Protein AF-A0A9X8VF37-F1 (afdb_monomer_lite)

Foldseek 3Di:
DDDDPPCPVVPPQPPDDDDPDPVSVVSVQVVQCVVQVHNADAQDFDQFPNDTQGFRGDDDQETEHD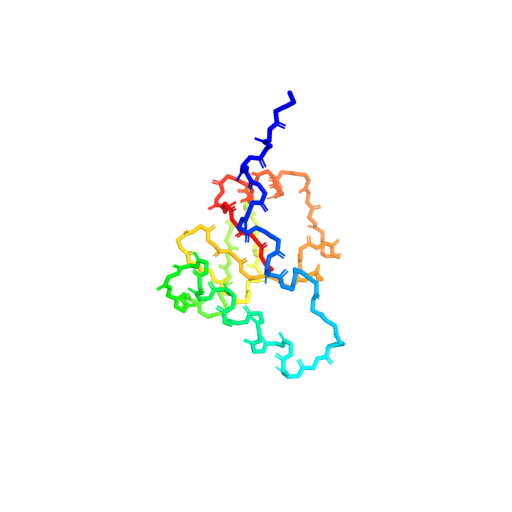PCSVPVPDDDPSSVVSNVVRHVYYD

Structure (mmCIF, N/CA/C/O backbone):
data_AF-A0A9X8VF37-F1
#
_entry.id   AF-A0A9X8VF37-F1
#
loop_
_atom_site.group_PDB
_atom_site.id
_atom_site.type_symbol
_atom_site.label_atom_id
_atom_site.label_alt_id
_atom_site.label_comp_id
_atom_site.label_asym_id
_atom_site.label_entity_id
_atom_site.label_seq_id
_atom_site.pdbx_PDB_ins_code
_atom_site.Cartn_x
_atom_site.Cartn_y
_atom_site.Cartn_z
_atom_site.occupancy
_atom_site.B_iso_or_equiv
_atom_site.auth_seq_id
_atom_site.auth_comp_id
_atom_site.auth_asym_id
_atom_site.auth_atom_id
_atom_site.pdbx_PDB_model_num
ATOM 1 N N . ALA A 1 1 ? -2.810 35.259 11.300 1.00 47.03 1 ALA A N 1
ATOM 2 C CA . ALA A 1 1 ? -2.356 33.869 11.499 1.00 47.03 1 ALA A CA 1
ATOM 3 C C . ALA A 1 1 ? -3.274 32.957 10.694 1.00 47.03 1 ALA A C 1
ATOM 5 O O . ALA A 1 1 ? -4.474 32.973 10.940 1.00 47.03 1 ALA A O 1
ATOM 6 N N . GLY A 1 2 ? -2.754 32.282 9.666 1.00 57.69 2 GLY A N 1
ATOM 7 C CA . GLY A 1 2 ? -3.548 31.394 8.815 1.00 57.69 2 GLY A CA 1
ATOM 8 C C . GLY A 1 2 ? -3.719 30.047 9.500 1.00 57.69 2 GLY A C 1
ATOM 9 O O . GLY A 1 2 ? -2.739 29.340 9.705 1.00 57.69 2 GLY A O 1
ATOM 10 N N . ILE A 1 3 ? -4.945 29.720 9.900 1.00 57.16 3 ILE A N 1
ATOM 11 C CA . ILE A 1 3 ? -5.275 28.373 10.363 1.00 57.16 3 ILE A CA 1
ATOM 12 C C . ILE A 1 3 ? -5.349 27.491 9.115 1.00 57.16 3 ILE A C 1
ATOM 14 O O . ILE A 1 3 ? -6.185 27.725 8.244 1.00 57.16 3 ILE A O 1
ATOM 18 N N . ASP A 1 4 ? -4.448 26.515 9.011 1.00 58.44 4 ASP A N 1
ATOM 19 C CA . ASP A 1 4 ? -4.475 25.510 7.953 1.00 58.44 4 ASP A CA 1
ATOM 20 C C . ASP A 1 4 ? -5.563 24.472 8.266 1.00 58.44 4 ASP A C 1
ATOM 22 O O . ASP A 1 4 ? -5.449 23.653 9.181 1.00 58.44 4 ASP A O 1
ATOM 26 N N . TYR A 1 5 ? -6.661 24.540 7.515 1.00 52.91 5 TYR A N 1
ATOM 27 C CA . TYR A 1 5 ? -7.809 23.645 7.656 1.00 52.91 5 TYR A CA 1
ATOM 28 C C . TYR A 1 5 ? -7.607 22.287 6.966 1.00 52.91 5 TYR A C 1
ATOM 30 O O . TYR A 1 5 ? -8.420 21.385 7.175 1.00 52.91 5 TYR A O 1
ATOM 38 N N . ARG A 1 6 ? -6.537 22.095 6.176 1.00 56.84 6 ARG A N 1
ATOM 39 C CA . ARG A 1 6 ? -6.301 20.850 5.418 1.00 56.84 6 ARG A CA 1
ATOM 40 C C . ARG A 1 6 ? -5.929 19.668 6.314 1.00 56.84 6 ARG A C 1
ATOM 42 O O . ARG A 1 6 ? -6.034 18.526 5.879 1.00 56.84 6 ARG A O 1
ATOM 49 N N . LEU A 1 7 ? -5.537 19.925 7.565 1.00 53.09 7 LEU A N 1
ATOM 50 C CA . LEU A 1 7 ? -5.034 18.905 8.489 1.00 53.09 7 LEU A CA 1
ATOM 51 C C . LEU A 1 7 ? -6.080 18.290 9.432 1.00 53.09 7 LEU A C 1
ATOM 53 O O . LEU A 1 7 ? -5.730 17.395 10.201 1.00 53.09 7 LEU A O 1
ATOM 57 N N . ARG A 1 8 ? -7.346 18.733 9.407 1.00 50.44 8 ARG A N 1
ATOM 58 C CA . ARG A 1 8 ? -8.351 18.282 10.395 1.00 50.44 8 ARG A CA 1
ATOM 59 C C . ARG A 1 8 ? -8.828 16.839 10.213 1.00 50.44 8 ARG A C 1
ATOM 61 O O . ARG A 1 8 ? -9.261 16.232 11.184 1.00 50.44 8 ARG A O 1
ATOM 68 N N . THR A 1 9 ? -8.712 16.263 9.018 1.00 48.72 9 THR A N 1
ATOM 69 C CA . THR A 1 9 ? -9.126 14.867 8.779 1.00 48.72 9 THR A CA 1
ATOM 70 C C . THR A 1 9 ? -8.039 13.858 9.170 1.00 48.72 9 THR A C 1
ATOM 72 O O . THR A 1 9 ? -8.353 12.735 9.554 1.00 48.72 9 THR A O 1
ATOM 75 N N . LEU A 1 10 ? -6.762 14.259 9.131 1.00 49.78 10 LEU A N 1
ATOM 76 C CA . LEU A 1 10 ? -5.614 13.396 9.453 1.00 49.78 10 LEU A CA 1
ATOM 77 C C . LEU A 1 10 ? -5.257 13.374 10.946 1.00 49.78 10 LEU A C 1
ATOM 79 O O . LEU A 1 10 ? -4.501 12.511 11.372 1.00 49.78 10 LEU A O 1
ATOM 83 N N . THR A 1 11 ? -5.808 14.278 11.762 1.00 49.47 11 THR A N 1
ATOM 84 C CA . THR A 1 11 ? -5.460 14.375 13.193 1.00 49.47 11 THR A CA 1
ATOM 85 C C . THR A 1 11 ? -6.109 13.298 14.073 1.00 49.47 11 THR A C 1
ATOM 87 O O . THR A 1 11 ? -5.759 13.192 15.243 1.00 49.47 11 THR A O 1
ATOM 90 N N . GLN A 1 12 ? -7.053 12.505 13.549 1.00 50.31 12 GLN A N 1
ATOM 91 C CA . GLN A 1 12 ? -7.795 11.499 14.332 1.00 50.31 12 GLN A CA 1
ATOM 92 C C . GLN A 1 12 ? -7.620 10.054 13.855 1.00 50.31 12 GLN A C 1
ATOM 94 O O . GLN A 1 12 ? -8.118 9.132 14.503 1.00 50.31 12 GLN A O 1
ATOM 99 N N . ALA A 1 13 ? -6.911 9.823 12.752 1.00 54.28 13 ALA A N 1
ATOM 100 C CA . ALA A 1 13 ? -6.520 8.471 12.390 1.00 54.28 13 ALA A CA 1
ATOM 101 C C . ALA A 1 13 ? -5.253 8.128 13.175 1.00 54.28 13 ALA A C 1
ATOM 103 O O . ALA A 1 13 ? -4.296 8.896 13.186 1.00 54.28 13 ALA A O 1
ATOM 104 N N . HIS A 1 14 ? -5.235 6.983 13.846 1.00 60.53 14 HIS A N 1
ATOM 105 C CA . HIS A 1 14 ? -3.990 6.388 14.316 1.00 60.53 14 HIS A CA 1
ATOM 106 C C . HIS A 1 14 ? -3.205 5.958 13.064 1.00 60.53 14 HIS A C 1
ATOM 108 O O . HIS A 1 14 ? -3.288 4.811 12.647 1.00 60.53 14 HIS A O 1
ATOM 114 N N . LEU A 1 15 ? -2.538 6.917 12.404 1.00 70.12 15 LEU A N 1
ATOM 115 C CA . LEU A 1 15 ? -1.900 6.757 11.085 1.00 70.12 15 LEU A CA 1
ATOM 116 C C . LEU A 1 15 ? -0.760 5.736 11.095 1.00 70.12 15 LEU A C 1
ATOM 118 O O . LEU A 1 15 ? -0.347 5.258 10.046 1.00 70.12 15 LEU A O 1
ATOM 122 N N . TYR A 1 16 ? -0.265 5.410 12.283 1.00 79.69 16 TYR A N 1
ATOM 123 C CA . TYR A 1 16 ? 0.710 4.365 12.504 1.00 79.69 16 TYR A CA 1
ATOM 124 C C . TYR A 1 16 ? 0.151 3.391 13.539 1.00 79.69 16 TYR A C 1
ATOM 126 O O . TYR A 1 16 ? -0.093 3.768 14.688 1.00 79.69 16 TYR A O 1
ATOM 134 N N . LEU A 1 17 ? -0.087 2.152 13.115 1.00 86.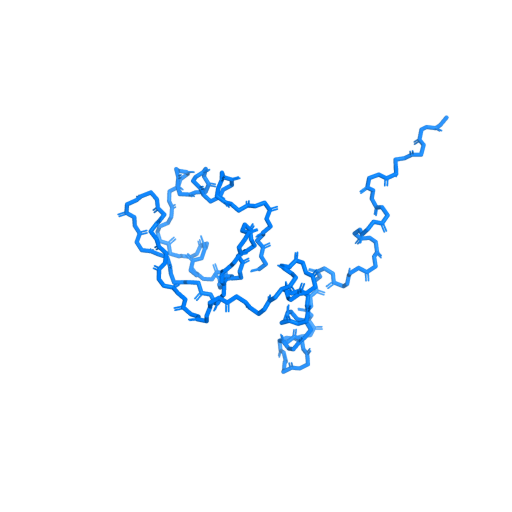38 17 LEU A N 1
ATOM 135 C CA . LEU A 1 17 ? -0.652 1.096 13.946 1.00 86.38 17 LEU A CA 1
ATOM 136 C C . LEU A 1 17 ? 0.459 0.140 14.371 1.00 86.38 17 LEU A C 1
ATOM 138 O O . LEU A 1 17 ? 1.152 -0.446 13.547 1.00 86.38 17 LEU A O 1
ATOM 142 N N . THR A 1 18 ? 0.639 0.009 15.679 1.00 85.44 18 THR A N 1
ATOM 143 C CA . THR A 1 18 ? 1.659 -0.834 16.304 1.00 85.44 18 THR A CA 1
ATOM 144 C C . THR A 1 18 ? 1.135 -1.309 17.662 1.00 85.44 18 THR A C 1
ATOM 146 O O . THR A 1 18 ? 0.393 -0.558 18.304 1.00 85.44 18 THR A O 1
ATOM 149 N N . PRO A 1 19 ? 1.486 -2.519 18.127 1.00 90.25 19 PRO A N 1
ATOM 150 C CA . PRO A 1 19 ? 2.316 -3.538 17.472 1.00 90.25 19 PRO A CA 1
ATOM 151 C C . PRO A 1 19 ? 1.562 -4.324 16.395 1.00 90.25 19 PRO A C 1
ATOM 153 O O . PRO A 1 19 ? 0.332 -4.313 16.361 1.00 90.25 19 PRO A O 1
ATOM 156 N N . LEU A 1 20 ? 2.305 -5.057 15.555 1.00 87.62 20 LEU A N 1
ATOM 157 C CA . LEU A 1 20 ? 1.726 -5.985 14.584 1.00 87.62 20 LEU A CA 1
ATOM 158 C C . LEU A 1 20 ? 0.898 -7.048 15.320 1.00 87.62 20 LEU A C 1
ATOM 160 O O . LEU A 1 20 ? 1.429 -7.920 16.001 1.00 87.62 20 LEU A O 1
ATOM 164 N N . SER A 1 21 ? -0.416 -6.927 15.200 1.00 93.06 21 SER A N 1
ATOM 165 C CA . SER A 1 21 ? -1.407 -7.758 15.879 1.00 93.06 21 SER A CA 1
ATOM 166 C C . SER A 1 21 ? -2.681 -7.844 15.046 1.00 93.06 21 SER A C 1
ATOM 168 O O . SER A 1 21 ? -2.934 -6.982 14.195 1.00 93.06 21 SER A O 1
ATOM 170 N N . ASP A 1 22 ? -3.526 -8.831 15.330 1.00 93.50 22 ASP A N 1
ATOM 171 C CA . ASP A 1 22 ? -4.821 -8.977 14.656 1.00 93.50 22 ASP A CA 1
ATOM 172 C C . ASP A 1 22 ? -5.685 -7.719 14.818 1.00 93.50 22 ASP A C 1
ATOM 174 O O . ASP A 1 22 ? -6.258 -7.225 13.851 1.00 93.50 22 ASP A O 1
ATOM 178 N N . GLN A 1 23 ? -5.661 -7.097 16.001 1.00 92.75 23 GLN A N 1
ATOM 179 C CA . GLN A 1 23 ? -6.382 -5.850 16.262 1.00 92.75 23 GLN A CA 1
ATOM 180 C C . GLN A 1 23 ? -5.934 -4.706 15.336 1.00 92.75 23 GLN A C 1
ATOM 182 O O . GLN A 1 23 ? -6.770 -3.952 14.827 1.00 92.75 23 GLN A O 1
ATOM 187 N N . THR A 1 24 ? -4.624 -4.566 15.100 1.00 92.06 24 THR A N 1
ATOM 188 C CA . THR A 1 24 ? -4.098 -3.559 14.162 1.00 92.06 24 THR A CA 1
ATOM 189 C C . THR A 1 24 ? -4.411 -3.890 12.706 1.00 92.06 24 THR A C 1
ATOM 191 O O . THR A 1 24 ? -4.710 -2.979 11.936 1.00 92.06 24 THR A O 1
ATOM 194 N N . ARG A 1 25 ? -4.427 -5.175 12.333 1.00 90.88 25 ARG A N 1
ATOM 195 C CA . ARG A 1 25 ? -4.804 -5.614 10.984 1.00 90.88 25 ARG A CA 1
ATOM 196 C C . ARG A 1 25 ? -6.269 -5.305 10.691 1.00 90.88 25 ARG A C 1
ATOM 198 O O . ARG A 1 25 ? -6.575 -4.699 9.671 1.00 90.88 25 ARG A O 1
ATOM 205 N N . GLU A 1 26 ? -7.163 -5.598 11.630 1.00 92.25 26 GLU A N 1
ATOM 206 C CA . GLU A 1 26 ? -8.567 -5.211 11.502 1.00 92.25 26 GLU A CA 1
ATOM 207 C C . GLU A 1 26 ? -8.759 -3.688 11.454 1.00 92.25 26 GLU A C 1
ATOM 209 O O . GLU A 1 26 ? -9.668 -3.185 10.794 1.00 92.25 26 GLU A O 1
ATOM 214 N N . ALA A 1 27 ? -7.936 -2.924 12.180 1.00 91.44 27 ALA A N 1
ATOM 215 C CA . ALA A 1 27 ? -7.996 -1.468 12.141 1.00 91.44 27 ALA A CA 1
ATOM 216 C C . ALA A 1 27 ? -7.584 -0.915 10.766 1.00 91.44 27 ALA A C 1
ATOM 218 O O . ALA A 1 27 ? -8.264 -0.014 10.270 1.00 91.44 27 ALA A O 1
ATOM 219 N N . LEU A 1 28 ? -6.552 -1.486 10.130 1.00 91.31 28 LEU A N 1
ATOM 220 C CA . LEU A 1 28 ? -6.186 -1.180 8.742 1.00 91.31 28 LEU A CA 1
ATOM 221 C C . LEU A 1 28 ? -7.315 -1.533 7.774 1.00 91.31 28 LEU A C 1
ATOM 223 O O . LEU A 1 28 ? -7.693 -0.700 6.955 1.00 91.31 28 LEU A O 1
ATOM 227 N N . ASP A 1 29 ? -7.920 -2.711 7.920 1.00 91.69 29 ASP A N 1
ATOM 228 C CA . ASP A 1 29 ? -9.035 -3.139 7.072 1.00 91.69 29 ASP A CA 1
ATOM 229 C C . ASP A 1 29 ? -10.236 -2.195 7.173 1.00 91.69 29 ASP A C 1
ATOM 231 O O . ASP A 1 29 ? -10.807 -1.782 6.160 1.00 91.69 29 ASP A O 1
ATOM 235 N N . ARG A 1 30 ? -10.599 -1.788 8.396 1.00 91.75 30 ARG A N 1
ATOM 236 C CA . ARG A 1 30 ? -11.652 -0.788 8.625 1.00 91.75 30 ARG A CA 1
ATOM 237 C C . ARG A 1 30 ? -11.290 0.561 8.007 1.00 91.75 30 ARG A C 1
ATOM 239 O O . ARG A 1 30 ? -12.163 1.230 7.455 1.00 91.75 30 ARG A O 1
ATOM 246 N N . MET A 1 31 ? -10.025 0.971 8.092 1.00 90.75 31 MET A N 1
ATOM 247 C CA . MET A 1 31 ? -9.546 2.221 7.503 1.00 90.75 31 MET A CA 1
ATOM 248 C C . MET A 1 31 ? -9.589 2.178 5.972 1.00 90.75 31 MET A C 1
ATOM 250 O O . MET A 1 31 ? -10.063 3.140 5.368 1.00 90.75 31 MET A O 1
ATOM 254 N N . PHE A 1 32 ? -9.201 1.058 5.359 1.00 92.75 32 PHE A N 1
ATOM 255 C CA . PHE A 1 32 ? -9.326 0.840 3.920 1.00 92.75 32 PHE A CA 1
ATOM 256 C C . PHE A 1 32 ? -10.776 1.000 3.465 1.00 92.75 32 PHE A C 1
ATOM 258 O O . PHE A 1 32 ? -11.053 1.833 2.607 1.00 92.75 32 PHE A O 1
ATOM 265 N N . VAL A 1 33 ? -11.722 0.288 4.089 1.00 93.25 33 VAL A N 1
ATOM 266 C CA . VAL A 1 33 ? -13.148 0.372 3.718 1.00 93.25 33 VAL A CA 1
ATOM 267 C C . VAL A 1 33 ? -13.693 1.787 3.913 1.00 93.25 33 VAL A C 1
ATOM 269 O O . VAL A 1 33 ? -14.456 2.273 3.082 1.00 93.25 33 VAL A O 1
ATOM 272 N N . LYS A 1 34 ? -13.284 2.481 4.980 1.00 91.06 34 LYS A N 1
ATOM 273 C CA . LYS A 1 34 ? -13.693 3.868 5.231 1.00 91.06 34 LYS A CA 1
ATOM 274 C C . LYS A 1 34 ? -13.178 4.833 4.159 1.00 91.06 34 LYS A C 1
ATOM 276 O O . LYS A 1 34 ? -13.888 5.775 3.821 1.00 91.06 34 LYS A O 1
ATOM 281 N N . LEU A 1 35 ? -11.963 4.622 3.651 1.00 89.56 35 LEU A N 1
ATOM 282 C CA . LEU A 1 35 ? -11.366 5.447 2.597 1.00 89.56 35 LEU A CA 1
ATOM 283 C C . LEU A 1 35 ? -11.928 5.112 1.212 1.00 89.56 35 LEU A C 1
ATOM 285 O O . LEU A 1 35 ? -12.183 6.015 0.424 1.00 89.56 35 LEU A O 1
ATOM 289 N N . ALA A 1 36 ? -12.142 3.829 0.935 1.00 93.00 36 ALA A N 1
ATOM 290 C CA . ALA A 1 36 ? -12.554 3.329 -0.369 1.00 93.00 36 ALA A CA 1
ATOM 291 C C . ALA A 1 36 ? -14.080 3.276 -0.570 1.00 93.00 36 ALA A C 1
ATOM 293 O O . ALA A 1 36 ? -14.558 3.105 -1.687 1.00 93.00 36 ALA A O 1
ATOM 294 N N . GLY A 1 37 ? -14.865 3.361 0.508 1.00 93.12 37 GLY A N 1
ATOM 295 C CA . GLY A 1 37 ? -16.329 3.262 0.493 1.00 93.12 37 GLY A CA 1
ATOM 296 C C . GLY A 1 37 ? -16.885 1.842 0.299 1.00 93.12 37 GLY A C 1
ATOM 297 O O . GLY A 1 37 ? -18.093 1.642 0.415 1.00 93.12 37 GLY A O 1
ATOM 298 N N . LYS A 1 38 ? -16.030 0.848 0.024 1.00 92.94 38 LYS A N 1
ATOM 299 C CA . LYS A 1 38 ? -16.373 -0.573 -0.169 1.00 92.94 38 LYS A CA 1
ATOM 300 C C . LYS A 1 38 ? -15.158 -1.469 0.098 1.00 92.94 38 LYS A C 1
ATOM 302 O O . LYS A 1 38 ? -14.041 -0.980 0.236 1.00 92.94 38 LYS A O 1
ATOM 307 N N . ALA A 1 39 ? -15.380 -2.782 0.167 1.00 90.69 39 ALA A N 1
ATOM 308 C CA . ALA A 1 39 ? -14.332 -3.770 0.452 1.00 90.69 39 ALA A CA 1
ATOM 309 C C . ALA A 1 39 ? -13.250 -3.864 -0.637 1.00 90.69 39 ALA A C 1
ATOM 311 O O . ALA A 1 39 ? -12.095 -4.121 -0.317 1.00 90.69 39 ALA A O 1
ATOM 312 N N . GLY A 1 40 ? -13.616 -3.611 -1.895 1.00 91.94 40 GLY A N 1
ATOM 313 C CA . GLY A 1 40 ? -12.717 -3.753 -3.038 1.00 91.94 40 GLY A CA 1
ATOM 314 C C . GLY A 1 40 ? -12.455 -5.196 -3.456 1.00 91.94 40 GLY A C 1
ATOM 315 O O . GLY A 1 40 ? -13.077 -6.118 -2.935 1.00 91.94 40 GLY A O 1
ATOM 316 N N . GLU A 1 41 ? -11.578 -5.368 -4.445 1.00 94.00 41 GLU A N 1
ATOM 317 C CA . GLU A 1 41 ? -11.120 -6.690 -4.884 1.00 94.00 41 GLU A CA 1
ATOM 318 C C . GLU A 1 41 ? -10.048 -7.217 -3.923 1.00 94.00 41 GLU A C 1
ATOM 320 O O . GLU A 1 41 ? -9.171 -6.453 -3.511 1.00 94.00 41 GLU A O 1
ATOM 325 N N . ASP A 1 42 ? -1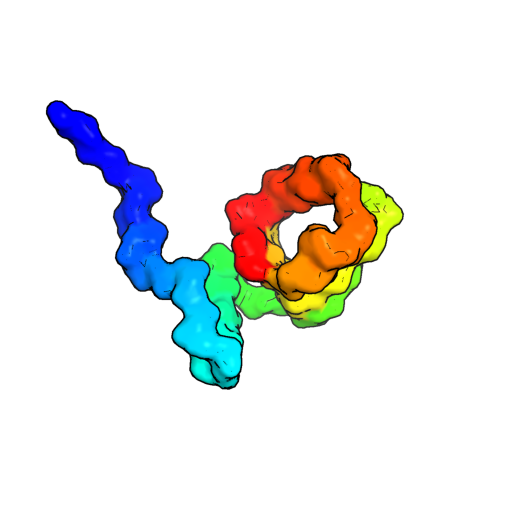0.137 -8.501 -3.562 1.00 95.19 42 ASP A N 1
ATOM 326 C CA . ASP A 1 42 ? -9.223 -9.156 -2.623 1.00 95.19 42 ASP A CA 1
ATOM 327 C C . ASP A 1 42 ? -8.037 -9.791 -3.355 1.00 95.19 42 ASP A C 1
ATOM 329 O O . ASP A 1 42 ? -8.207 -10.500 -4.346 1.00 95.19 42 ASP A O 1
ATOM 333 N N . ALA A 1 43 ? -6.834 -9.499 -2.868 1.00 96.12 43 ALA A N 1
ATOM 334 C CA . ALA A 1 43 ? -5.553 -9.943 -3.404 1.00 96.12 43 ALA A CA 1
ATOM 335 C C . ALA A 1 43 ? -5.358 -9.815 -4.942 1.00 96.12 43 ALA A C 1
ATOM 337 O O . ALA A 1 43 ? -4.823 -10.747 -5.557 1.00 96.12 43 ALA A O 1
ATOM 338 N N . PRO A 1 44 ? -5.725 -8.696 -5.607 1.00 97.38 44 PRO A N 1
ATOM 339 C CA . PRO A 1 44 ? -5.566 -8.595 -7.054 1.00 97.38 44 PRO A CA 1
ATOM 340 C C . PRO A 1 44 ? -4.094 -8.467 -7.465 1.00 97.38 44 PRO A C 1
ATOM 342 O O . PRO A 1 44 ? -3.294 -7.792 -6.808 1.00 97.38 44 PRO A O 1
ATOM 345 N N . VAL A 1 45 ? -3.749 -9.056 -8.613 1.00 97.44 45 VAL A N 1
ATOM 346 C CA . VAL A 1 45 ? -2.472 -8.802 -9.294 1.00 97.44 45 VAL A CA 1
ATOM 347 C C . VAL A 1 45 ? -2.657 -7.635 -10.255 1.00 97.44 45 VAL A C 1
ATOM 349 O O . VAL A 1 45 ? -3.259 -7.764 -11.320 1.00 97.44 45 VAL A O 1
ATOM 352 N N . LEU A 1 46 ? -2.115 -6.484 -9.882 1.00 96.19 46 LEU A N 1
ATOM 353 C CA . LEU A 1 46 ? -2.194 -5.253 -10.658 1.00 96.19 46 LEU A CA 1
ATOM 354 C C . LEU A 1 46 ? -1.058 -5.182 -11.681 1.00 96.19 46 LEU A C 1
ATOM 356 O O . LEU A 1 46 ? 0.035 -5.693 -11.447 1.00 96.19 46 LEU A O 1
ATOM 360 N N . GLN A 1 47 ? -1.289 -4.502 -12.803 1.00 96.38 47 GLN A N 1
ATOM 361 C CA . GLN A 1 47 ? -0.244 -4.177 -13.777 1.00 96.38 47 GLN A CA 1
ATOM 362 C C . GLN A 1 47 ? 0.179 -2.718 -13.611 1.00 96.38 47 GLN A C 1
ATOM 364 O O . GLN A 1 47 ? -0.542 -1.802 -14.002 1.00 96.38 47 GLN A O 1
ATOM 369 N N . ILE A 1 48 ? 1.364 -2.503 -13.046 1.00 96.06 48 ILE A N 1
ATOM 370 C CA . ILE A 1 48 ? 1.947 -1.186 -12.787 1.00 96.06 48 ILE A CA 1
ATOM 371 C C . ILE A 1 48 ? 3.184 -1.044 -13.664 1.00 96.06 48 ILE A C 1
ATOM 373 O O . ILE A 1 48 ? 4.149 -1.780 -13.482 1.00 96.06 48 ILE A O 1
ATOM 377 N N . ASN A 1 49 ? 3.148 -0.124 -14.636 1.00 94.94 49 ASN A N 1
ATOM 378 C CA . ASN A 1 49 ? 4.268 0.128 -15.556 1.00 94.94 49 ASN A CA 1
ATOM 379 C C . ASN A 1 49 ? 4.836 -1.179 -16.167 1.00 94.94 49 ASN A C 1
ATOM 381 O O . ASN A 1 49 ? 6.031 -1.468 -16.114 1.00 94.94 49 ASN A O 1
ATOM 385 N N . HIS A 1 50 ? 3.937 -1.997 -16.727 1.00 93.31 50 HIS A N 1
ATOM 386 C CA . HIS A 1 50 ? 4.243 -3.295 -17.349 1.00 93.31 50 HIS A CA 1
ATOM 387 C C . HIS A 1 50 ? 4.838 -4.353 -16.402 1.00 93.31 50 HIS A C 1
ATOM 389 O O . HIS A 1 50 ? 5.432 -5.328 -16.865 1.00 93.31 50 HIS A O 1
ATOM 395 N N . ARG A 1 51 ? 4.691 -4.176 -15.084 1.00 94.12 51 ARG A N 1
ATOM 396 C CA . ARG A 1 51 ? 5.128 -5.133 -14.065 1.00 94.12 51 ARG A CA 1
ATOM 397 C C . ARG A 1 51 ? 3.959 -5.552 -13.177 1.00 94.12 51 ARG A C 1
ATOM 399 O O . ARG A 1 51 ? 3.139 -4.705 -12.817 1.00 94.12 51 ARG A O 1
ATOM 406 N N . PRO A 1 52 ? 3.900 -6.826 -12.759 1.00 95.94 52 PRO A N 1
ATOM 407 C CA . PRO A 1 52 ? 2.924 -7.256 -11.774 1.00 95.94 52 PRO A CA 1
ATOM 408 C C . PRO A 1 52 ? 3.207 -6.614 -10.406 1.00 95.94 52 PRO A C 1
ATOM 410 O O . PRO A 1 52 ? 4.360 -6.418 -10.001 1.00 95.94 52 PRO A O 1
ATOM 413 N N . LEU A 1 53 ? 2.142 -6.292 -9.683 1.00 96.62 53 LEU A N 1
ATOM 414 C CA . LEU A 1 53 ? 2.166 -5.877 -8.286 1.00 96.62 53 LEU A CA 1
ATOM 415 C C . LEU A 1 53 ? 1.061 -6.628 -7.548 1.00 96.62 53 LEU A C 1
ATOM 417 O O . LEU A 1 53 ? -0.113 -6.488 -7.884 1.00 96.62 53 LEU A O 1
ATOM 421 N N . GLN A 1 54 ? 1.447 -7.434 -6.561 1.00 97.81 54 GLN A N 1
ATOM 422 C CA . GLN A 1 54 ? 0.498 -8.139 -5.709 1.00 97.81 54 GLN A CA 1
ATOM 423 C C . GLN A 1 54 ? -0.058 -7.158 -4.674 1.00 97.81 54 GLN A C 1
ATOM 425 O O . GLN A 1 54 ? 0.655 -6.731 -3.769 1.00 97.81 54 GLN A O 1
ATOM 430 N N . ALA A 1 55 ? -1.323 -6.774 -4.815 1.00 97.25 55 ALA A N 1
ATOM 431 C CA . ALA A 1 55 ? -1.993 -5.953 -3.816 1.00 97.25 55 ALA A CA 1
ATOM 432 C C . ALA A 1 55 ? -2.601 -6.831 -2.719 1.00 97.25 55 ALA A C 1
ATOM 434 O O . ALA A 1 55 ? -2.856 -8.019 -2.928 1.00 97.25 55 ALA A O 1
ATOM 435 N N . ILE A 1 56 ? -2.871 -6.221 -1.566 1.00 96.81 56 ILE A N 1
ATOM 436 C CA . ILE A 1 56 ? -3.747 -6.793 -0.541 1.00 96.81 56 ILE A CA 1
ATOM 437 C C . ILE A 1 56 ? -5.195 -6.547 -0.964 1.00 96.81 56 ILE A C 1
ATOM 439 O O . ILE A 1 56 ? -5.970 -7.488 -1.061 1.00 96.81 56 ILE A O 1
ATOM 443 N N . ARG A 1 57 ? -5.546 -5.291 -1.273 1.00 97.06 57 ARG A N 1
ATOM 444 C CA . ARG A 1 57 ? -6.848 -4.908 -1.841 1.00 97.06 57 ARG A CA 1
ATOM 445 C C . ARG A 1 57 ? -6.713 -3.695 -2.741 1.00 97.06 57 ARG A C 1
ATOM 447 O O . ARG A 1 57 ? -5.846 -2.849 -2.526 1.00 97.06 57 ARG A O 1
ATOM 454 N N . SER A 1 58 ? -7.595 -3.567 -3.725 1.00 97.19 58 SER A N 1
ATOM 455 C CA . SER A 1 58 ? -7.624 -2.385 -4.586 1.00 97.19 58 SER A CA 1
ATOM 456 C C . SER A 1 58 ? -9.034 -2.057 -5.040 1.00 97.19 58 SER A C 1
ATOM 458 O O . SER A 1 58 ? -9.766 -2.950 -5.467 1.00 97.19 58 SER A O 1
ATOM 460 N N . VAL A 1 59 ? -9.426 -0.783 -4.940 1.00 96.94 59 VAL A N 1
ATOM 461 C CA . VAL A 1 59 ? -10.690 -0.296 -5.504 1.00 96.94 59 VAL A CA 1
ATOM 462 C C . VAL A 1 59 ? -10.744 1.228 -5.577 1.00 96.94 59 VAL A C 1
ATOM 464 O O . VAL A 1 59 ? -10.255 1.903 -4.678 1.00 96.94 59 VAL A O 1
ATOM 467 N N . ASP A 1 60 ? -11.349 1.762 -6.642 1.00 93.62 60 ASP A N 1
ATOM 468 C CA . ASP A 1 60 ? -11.669 3.188 -6.832 1.00 93.62 60 ASP A CA 1
ATOM 469 C C . ASP A 1 60 ? -10.530 4.160 -6.453 1.00 93.62 60 ASP A C 1
ATOM 471 O O . ASP A 1 60 ? -10.764 5.192 -5.834 1.00 93.62 60 ASP A O 1
ATOM 475 N N . GLY A 1 61 ? -9.281 3.839 -6.811 1.00 94.44 61 GLY A N 1
ATOM 476 C CA . GLY A 1 61 ? -8.128 4.708 -6.529 1.00 94.44 61 GLY A CA 1
ATOM 477 C C . GLY A 1 61 ? -7.565 4.606 -5.104 1.00 94.44 61 GLY A C 1
ATOM 478 O O . GLY A 1 61 ? -6.663 5.373 -4.754 1.00 94.44 61 GLY A O 1
ATOM 479 N N . VAL A 1 62 ? -8.014 3.622 -4.318 1.00 96.44 62 VAL A N 1
ATOM 480 C CA . VAL A 1 62 ? -7.436 3.222 -3.027 1.00 96.44 62 VAL A CA 1
ATOM 481 C C . VAL A 1 62 ? -6.735 1.867 -3.157 1.00 96.44 62 VAL A C 1
ATOM 483 O O . VAL A 1 62 ? -7.302 0.902 -3.674 1.00 96.44 62 VAL A O 1
ATOM 486 N N . LEU A 1 63 ? -5.493 1.795 -2.685 1.00 97.25 63 LEU A N 1
ATOM 487 C CA . LEU A 1 63 ? -4.650 0.600 -2.705 1.00 97.25 63 LEU A CA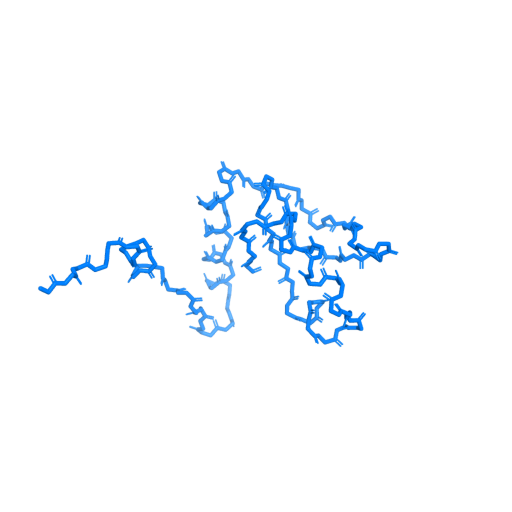 1
ATOM 488 C C . LEU A 1 63 ? -4.235 0.231 -1.281 1.00 97.25 63 LEU A C 1
ATOM 490 O O . LEU A 1 63 ? -3.718 1.082 -0.570 1.00 97.25 63 LEU A O 1
ATOM 494 N N . ALA A 1 64 ? -4.423 -1.027 -0.891 1.00 96.44 64 ALA A N 1
ATOM 495 C CA . ALA A 1 64 ? -3.729 -1.636 0.237 1.00 96.44 64 ALA A CA 1
ATOM 496 C C . ALA A 1 64 ? -2.632 -2.550 -0.313 1.00 96.44 64 ALA A C 1
ATOM 498 O O . ALA A 1 64 ? -2.920 -3.420 -1.145 1.00 96.44 64 ALA A O 1
ATOM 499 N N . VAL A 1 65 ? -1.389 -2.366 0.122 1.00 96.62 65 VAL A N 1
ATOM 500 C CA . VAL A 1 65 ? -0.236 -3.121 -0.392 1.00 96.62 65 VAL A CA 1
ATOM 501 C C . VAL A 1 65 ? 0.773 -3.398 0.714 1.00 96.62 65 VAL A C 1
ATOM 503 O O . VAL A 1 65 ? 0.964 -2.594 1.619 1.00 96.62 65 VAL A O 1
ATOM 506 N N . ASP A 1 66 ? 1.429 -4.553 0.643 1.00 95.25 66 ASP A N 1
ATOM 507 C CA . ASP A 1 66 ? 2.481 -4.887 1.594 1.00 95.25 66 ASP A CA 1
ATOM 508 C C . ASP A 1 66 ? 3.736 -4.025 1.373 1.00 95.25 66 ASP A C 1
ATOM 510 O O . ASP A 1 66 ? 4.132 -3.744 0.234 1.00 95.25 66 ASP A O 1
ATOM 514 N N . PHE A 1 67 ? 4.387 -3.623 2.468 1.00 92.06 67 PHE A N 1
ATOM 515 C CA . PHE A 1 67 ? 5.604 -2.815 2.414 1.00 92.06 67 PHE A CA 1
ATOM 516 C C . PHE A 1 67 ? 6.736 -3.526 1.667 1.00 92.06 67 PHE A C 1
ATOM 518 O O . PHE A 1 67 ? 7.445 -2.884 0.896 1.00 92.06 67 PHE A O 1
ATOM 525 N N . HIS A 1 68 ? 6.883 -4.843 1.834 1.00 94.25 68 HIS A N 1
ATOM 526 C CA . HIS A 1 68 ? 7.880 -5.624 1.109 1.00 94.25 68 HIS A CA 1
ATOM 527 C C . HIS A 1 68 ? 7.635 -5.541 -0.404 1.00 94.25 68 HIS A C 1
ATOM 529 O O . HIS A 1 68 ? 8.551 -5.251 -1.174 1.00 94.25 68 HIS A O 1
ATOM 535 N N . THR A 1 69 ? 6.384 -5.708 -0.846 1.00 94.62 69 THR A N 1
ATOM 536 C CA . THR A 1 69 ? 6.026 -5.625 -2.273 1.00 94.62 69 THR A CA 1
ATOM 537 C C . THR A 1 69 ? 6.237 -4.233 -2.864 1.00 94.62 69 THR A C 1
ATOM 539 O O . THR A 1 69 ? 6.599 -4.095 -4.040 1.00 94.62 69 THR A O 1
ATOM 542 N N . LEU A 1 70 ? 6.017 -3.192 -2.062 1.00 93.69 70 LEU A N 1
ATOM 543 C CA . LEU A 1 70 ? 6.175 -1.819 -2.515 1.00 93.69 70 LEU A CA 1
ATOM 544 C C . LEU A 1 70 ? 7.638 -1.352 -2.495 1.00 93.69 70 LEU A C 1
ATOM 546 O O . LEU A 1 70 ? 8.048 -0.682 -3.436 1.00 93.69 70 LEU A O 1
ATOM 550 N N . CYS A 1 71 ? 8.408 -1.696 -1.461 1.00 92.19 71 CYS A N 1
ATOM 551 C CA . CYS A 1 71 ? 9.697 -1.064 -1.159 1.00 92.19 71 CYS A CA 1
ATOM 552 C C . CYS A 1 71 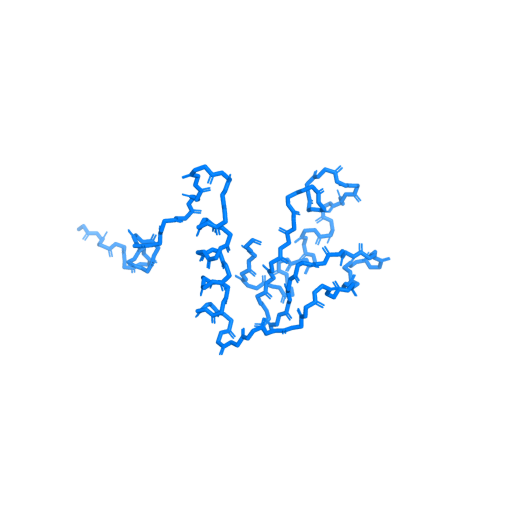? 10.909 -2.006 -1.215 1.00 92.19 71 CYS A C 1
ATOM 554 O O . CYS A 1 71 ? 12.016 -1.528 -1.460 1.00 92.19 71 CYS A O 1
ATOM 556 N N . GLU A 1 72 ? 10.737 -3.306 -0.963 1.00 92.00 72 GLU A N 1
ATOM 557 C CA . GLU A 1 72 ? 11.848 -4.276 -0.941 1.00 92.00 72 GLU A CA 1
ATOM 558 C C . GLU A 1 72 ? 11.996 -5.019 -2.274 1.00 92.00 72 GLU A C 1
ATOM 560 O O . GLU A 1 72 ? 13.105 -5.366 -2.685 1.00 92.00 72 GLU A O 1
ATOM 565 N N . GLU A 1 73 ? 10.895 -5.213 -3.000 1.00 92.88 73 GLU A N 1
ATOM 566 C CA . GLU A 1 73 ? 10.937 -5.685 -4.380 1.00 92.88 73 GLU A CA 1
ATOM 567 C C . GLU A 1 73 ? 11.564 -4.648 -5.327 1.00 92.88 73 GLU A C 1
ATOM 569 O O . GLU A 1 73 ? 11.553 -3.439 -5.088 1.00 92.88 73 GLU A O 1
ATOM 574 N N . ALA A 1 74 ? 12.082 -5.120 -6.466 1.00 88.88 74 ALA A N 1
ATOM 575 C CA . ALA A 1 74 ? 12.696 -4.267 -7.480 1.00 88.88 74 ALA A CA 1
ATOM 576 C C . ALA A 1 74 ? 11.658 -3.354 -8.166 1.00 88.88 74 ALA A C 1
ATOM 578 O O . ALA A 1 74 ? 11.120 -3.680 -9.230 1.00 88.88 74 ALA A O 1
ATOM 579 N N . ARG A 1 75 ? 11.409 -2.190 -7.557 1.00 92.94 75 ARG A N 1
ATOM 580 C CA . ARG A 1 75 ? 10.578 -1.103 -8.083 1.00 92.94 75 ARG A CA 1
ATOM 581 C C . ARG A 1 75 ? 11.445 0.060 -8.553 1.00 92.94 75 ARG A C 1
ATOM 583 O O . ARG A 1 75 ? 12.391 0.488 -7.899 1.00 92.94 75 ARG A O 1
ATOM 590 N N . SER A 1 76 ? 11.115 0.573 -9.725 1.00 93.88 76 SER A N 1
ATOM 591 C CA . SER A 1 76 ? 11.728 1.738 -10.346 1.00 93.88 76 SER A CA 1
ATOM 592 C C . SER A 1 76 ? 10.969 3.016 -9.992 1.00 93.88 76 SER A C 1
ATOM 594 O O . SER A 1 76 ? 9.792 2.987 -9.636 1.00 93.88 76 SER A O 1
ATOM 596 N N . GLN A 1 77 ? 11.607 4.171 -10.189 1.00 95.69 77 GLN A N 1
ATOM 597 C CA . GLN A 1 77 ? 10.947 5.475 -10.050 1.00 95.69 77 GLN A CA 1
ATOM 598 C C . GLN A 1 77 ? 9.663 5.583 -10.896 1.00 95.69 77 GLN A C 1
ATOM 600 O O . GLN A 1 77 ? 8.684 6.192 -10.465 1.00 95.69 77 GLN A O 1
ATOM 605 N N . LEU A 1 78 ? 9.650 4.975 -12.087 1.00 97.12 78 LEU A N 1
ATOM 606 C CA . LEU A 1 78 ? 8.491 4.987 -12.982 1.00 97.12 78 LEU A CA 1
ATOM 607 C C . LEU A 1 78 ? 7.297 4.219 -12.403 1.00 97.12 78 LEU A C 1
ATOM 609 O O . LEU A 1 78 ? 6.159 4.624 -12.638 1.00 97.12 78 LEU A O 1
ATOM 613 N N . ASP A 1 79 ? 7.539 3.178 -11.604 1.00 96.06 79 ASP A N 1
ATOM 614 C CA . ASP A 1 79 ? 6.473 2.410 -10.951 1.00 96.06 79 ASP A CA 1
ATOM 615 C C . ASP A 1 79 ? 5.752 3.277 -9.911 1.00 96.06 79 ASP A C 1
ATOM 617 O O . ASP A 1 79 ? 4.525 3.343 -9.900 1.00 96.06 79 ASP A O 1
ATOM 621 N N . TYR A 1 80 ? 6.500 4.039 -9.108 1.00 96.12 80 TYR A N 1
ATOM 622 C CA . TYR A 1 80 ? 5.925 4.980 -8.140 1.00 96.12 80 TYR A CA 1
ATOM 623 C C . TYR A 1 80 ? 5.185 6.147 -8.815 1.00 96.12 80 TYR A C 1
ATOM 625 O O . TYR A 1 80 ? 4.138 6.591 -8.335 1.00 96.12 80 TYR A O 1
ATOM 633 N N . ILE A 1 81 ? 5.672 6.622 -9.969 1.00 96.69 81 ILE A N 1
ATOM 634 C CA . ILE A 1 81 ? 4.953 7.622 -10.773 1.00 96.69 81 ILE A CA 1
ATOM 635 C C . ILE A 1 81 ? 3.640 7.035 -11.305 1.00 96.69 81 ILE A C 1
ATOM 637 O O . ILE A 1 81 ? 2.609 7.702 -11.246 1.00 96.69 81 ILE A O 1
ATOM 641 N N . ALA A 1 82 ? 3.645 5.794 -11.795 1.00 96.94 82 ALA A N 1
ATOM 642 C CA . ALA A 1 82 ? 2.428 5.123 -12.241 1.00 96.94 82 ALA A CA 1
ATOM 643 C C . ALA A 1 82 ? 1.436 4.931 -11.082 1.00 96.94 82 ALA A C 1
ATOM 645 O O . ALA A 1 82 ? 0.267 5.282 -11.225 1.00 96.94 82 ALA A O 1
ATOM 646 N N . LEU A 1 83 ? 1.907 4.475 -9.917 1.00 96.62 83 LEU A N 1
ATOM 647 C CA . LEU A 1 83 ? 1.086 4.326 -8.712 1.00 96.62 83 LEU A CA 1
ATOM 648 C C . LEU A 1 83 ? 0.417 5.641 -8.307 1.00 96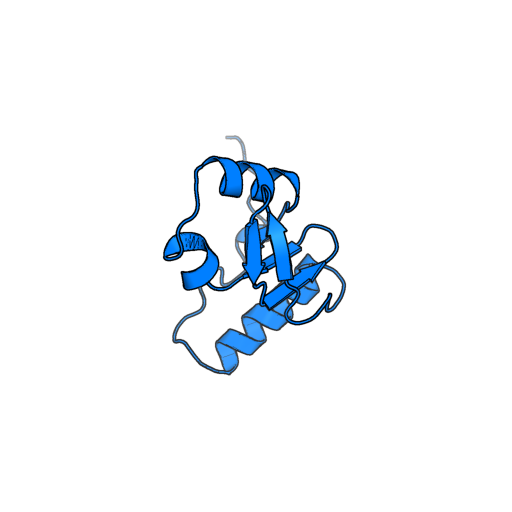.62 83 LEU A C 1
ATOM 650 O O . LEU A 1 83 ? -0.793 5.658 -8.123 1.00 96.62 83 LEU A O 1
ATOM 654 N N . SER A 1 84 ? 1.158 6.750 -8.249 1.00 95.50 84 SER A N 1
ATOM 655 C CA . SER A 1 84 ? 0.589 8.054 -7.857 1.00 95.50 84 SER A CA 1
ATOM 656 C C . SER A 1 84 ? -0.425 8.629 -8.854 1.00 95.50 84 SER A C 1
ATOM 658 O O . SER A 1 84 ? -1.233 9.480 -8.489 1.00 95.50 84 SER A O 1
ATOM 660 N N . ARG A 1 85 ? -0.405 8.177 -10.115 1.00 95.56 85 ARG A N 1
ATOM 661 C CA . ARG A 1 85 ? -1.414 8.540 -11.125 1.00 95.56 85 ARG A CA 1
ATOM 662 C C . ARG A 1 85 ? -2.680 7.695 -11.024 1.00 95.56 85 ARG A C 1
ATOM 664 O O . ARG A 1 85 ? -3.748 8.180 -11.380 1.00 95.56 85 ARG A O 1
ATOM 671 N N . LEU A 1 86 ? -2.547 6.440 -10.597 1.00 95.69 86 LEU A N 1
ATOM 672 C CA . LEU A 1 86 ? -3.648 5.479 -10.510 1.00 95.69 86 LEU A CA 1
ATOM 673 C C . LEU A 1 86 ? -4.354 5.519 -9.150 1.00 95.69 86 LEU A C 1
ATOM 675 O O . LEU A 1 86 ? -5.559 5.289 -9.079 1.00 95.69 86 LEU A O 1
ATOM 679 N N . TYR A 1 87 ? -3.613 5.823 -8.086 1.00 96.62 87 TYR A N 1
ATOM 680 C CA . TYR A 1 87 ? -4.081 5.752 -6.709 1.00 96.62 87 TYR A CA 1
ATOM 681 C C . TYR A 1 87 ? -3.877 7.085 -6.000 1.00 96.62 87 TYR A C 1
ATOM 683 O O . TYR A 1 87 ? -2.756 7.573 -5.859 1.00 96.62 87 TYR A O 1
ATOM 691 N N . HIS A 1 88 ? -4.973 7.659 -5.507 1.00 94.25 88 HIS A N 1
ATOM 692 C CA . HIS A 1 88 ? -4.932 8.852 -4.662 1.00 94.25 88 HIS A CA 1
ATOM 693 C C . HIS A 1 88 ? -4.695 8.505 -3.186 1.00 94.25 88 HIS A C 1
ATOM 695 O O . HIS A 1 88 ? -4.454 9.393 -2.366 1.00 94.25 88 HIS A O 1
ATOM 701 N N . SER A 1 89 ? -4.809 7.228 -2.813 1.00 93.00 89 SER A N 1
ATOM 702 C CA . SER A 1 89 ? -4.559 6.747 -1.455 1.00 93.00 89 SER A CA 1
ATOM 703 C C . SER A 1 89 ? -3.915 5.364 -1.483 1.00 93.00 89 SER A C 1
ATOM 705 O O . SER A 1 89 ? -4.408 4.459 -2.151 1.00 93.00 89 SER A O 1
ATOM 707 N N . VAL A 1 90 ? -2.816 5.217 -0.745 1.00 93.88 90 VAL A N 1
ATOM 708 C CA . VAL A 1 90 ? -2.085 3.958 -0.561 1.00 93.88 90 VAL A CA 1
ATOM 709 C C . VAL A 1 90 ? -1.958 3.716 0.941 1.00 93.88 90 VAL A C 1
ATOM 711 O O . VAL A 1 90 ? -1.601 4.646 1.670 1.00 93.88 90 VAL A O 1
ATOM 714 N N . ILE A 1 91 ? -2.312 2.510 1.383 1.00 90.88 91 ILE A N 1
ATOM 715 C CA . ILE A 1 91 ? -2.305 2.043 2.775 1.00 90.88 91 ILE A CA 1
ATOM 716 C C . ILE A 1 91 ? -1.358 0.855 2.892 1.00 90.88 91 ILE A C 1
ATOM 718 O O . ILE A 1 91 ? -1.452 -0.048 2.025 1.00 90.88 91 ILE A O 1
#

InterPro domains:
  IPR005654 ATPase, AFG1-like [PF03969] (1-91)
  IPR005654 ATPase, AFG1-like [PTHR12169] (2-91)

Sequence (91 aa):
AGIDYRLRTLTQAHLYLTPLSDQTREALDRMFVKLAGKAGEDAPVLQINHRPLQAIRSVDGVLAVDFHTLCEEARSQLDYIALSRLYHSVI

Secondary structure (DSSP, 8-state):
----GGGTTTTSS--S--S-SHHHHHHHHHHHHHHHSS--EES-EEEETTEEEE-SEEETTEEE--HIIIIIS---HHHHHHHHHH-SEE-

pLDDT: mean 87.26, std 15.04, range [47.03, 97.81]

Organism: Serratia marcescens (NCBI:txid615)

Radius of gyration: 14.72 Å; chains: 1; bounding box: 29×44×35 Å